Protein AF-A0A7S1DAR1-F1 (afdb_monomer)

Organism: Cyclophora tenuis (NCBI:txid216820)

Secondary structure (DSSP, 8-state):
--TTTTGGG-SS---------TT----EEEHHHHHS-SS-HHHHHHHHHHHHHS--EEES--S---TT--HHHHHHHHHHSS-TTHHHH-S-------TT-SSGGGSSSPPPS--TTTTSSS--S-----

Structure (mmCIF, N/CA/C/O backbone):
data_AF-A0A7S1DAR1-F1
#
_entry.id   AF-A0A7S1DAR1-F1
#
loop_
_atom_site.group_PDB
_atom_site.id
_atom_site.type_symbol
_atom_site.label_atom_id
_atom_site.label_alt_id
_atom_site.label_comp_id
_atom_site.label_asym_id
_atom_site.label_entity_id
_atom_site.label_seq_id
_atom_site.pdbx_PDB_ins_code
_atom_site.Cartn_x
_atom_site.Cartn_y
_atom_site.Cartn_z
_atom_site.occupancy
_atom_site.B_iso_or_equiv
_atom_site.auth_seq_id
_atom_site.auth_comp_id
_atom_site.auth_asym_id
_atom_site.auth_atom_id
_atom_site.pdbx_PDB_model_num
ATOM 1 N N . TYR A 1 1 ? 16.793 -7.928 -21.253 1.00 47.56 1 TYR A N 1
ATOM 2 C CA . TYR A 1 1 ? 16.300 -9.26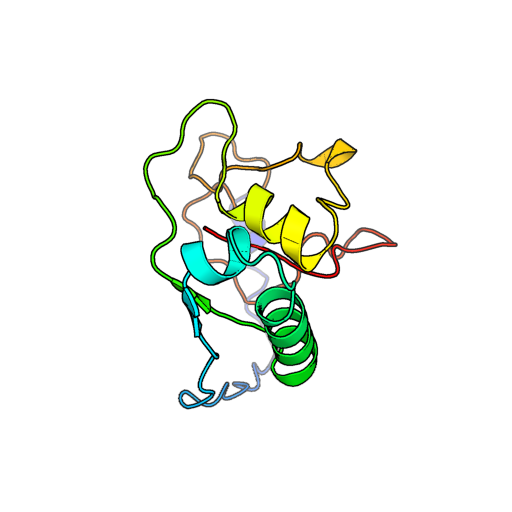3 -20.875 1.00 47.56 1 TYR A CA 1
ATOM 3 C C . TYR A 1 1 ? 16.161 -10.081 -22.145 1.00 47.56 1 TYR A C 1
ATOM 5 O O . TYR A 1 1 ? 15.444 -9.650 -23.037 1.00 47.56 1 TYR A O 1
ATOM 13 N N . ASP A 1 2 ? 16.934 -11.158 -22.271 1.00 40.84 2 ASP A N 1
ATOM 14 C CA . ASP A 1 2 ? 17.003 -11.999 -23.472 1.00 40.84 2 ASP A CA 1
ATOM 15 C C . ASP A 1 2 ? 15.807 -12.968 -23.534 1.00 40.84 2 ASP A C 1
ATOM 17 O O . ASP A 1 2 ? 15.415 -13.559 -22.525 1.00 40.84 2 ASP A O 1
ATOM 21 N N . SER A 1 3 ? 15.199 -13.109 -24.713 1.00 47.09 3 SER A N 1
ATOM 22 C CA . SER A 1 3 ? 14.011 -13.938 -24.950 1.00 47.09 3 SER A CA 1
ATOM 23 C C . SER A 1 3 ? 14.264 -15.433 -24.753 1.00 47.09 3 SER A C 1
ATOM 25 O O . SER A 1 3 ? 13.320 -16.188 -24.504 1.00 47.09 3 SER A O 1
ATOM 27 N N . ASP A 1 4 ? 15.522 -15.862 -24.834 1.00 44.72 4 ASP A N 1
ATOM 28 C CA . ASP A 1 4 ? 15.885 -17.276 -24.766 1.00 44.72 4 ASP A CA 1
ATOM 29 C C . ASP A 1 4 ? 15.995 -17.803 -23.330 1.00 44.72 4 ASP A C 1
ATOM 31 O O . ASP A 1 4 ? 15.764 -18.989 -23.083 1.00 44.72 4 ASP A O 1
ATOM 35 N N . THR A 1 5 ? 16.201 -16.929 -22.340 1.00 45.88 5 THR A N 1
ATOM 36 C CA . THR A 1 5 ? 16.242 -17.333 -20.923 1.00 45.88 5 THR A CA 1
ATOM 37 C C . THR A 1 5 ? 14.859 -17.717 -20.375 1.00 45.88 5 THR A C 1
ATOM 39 O O . THR A 1 5 ? 14.759 -18.472 -19.409 1.00 45.88 5 THR A O 1
ATOM 42 N N . LEU A 1 6 ? 13.776 -17.237 -21.002 1.00 46.19 6 LEU A N 1
ATOM 43 C CA . LEU A 1 6 ? 12.394 -17.469 -20.560 1.00 46.19 6 LEU A CA 1
ATOM 44 C C . LEU A 1 6 ? 11.806 -18.805 -21.042 1.00 46.19 6 LEU A C 1
ATOM 46 O O . LEU A 1 6 ? 10.859 -19.309 -20.437 1.00 46.19 6 LEU A O 1
ATOM 50 N N . LYS A 1 7 ? 12.347 -19.405 -22.110 1.00 44.91 7 LYS A N 1
ATOM 51 C CA . LYS A 1 7 ? 11.794 -20.647 -22.683 1.00 44.91 7 LYS A CA 1
ATOM 52 C C . LYS A 1 7 ? 12.180 -21.907 -21.902 1.00 44.91 7 LYS A C 1
ATOM 54 O O . LYS A 1 7 ? 11.415 -22.864 -21.906 1.00 44.91 7 LYS A O 1
ATOM 59 N N . ASN A 1 8 ? 13.301 -21.883 -21.178 1.00 39.53 8 ASN A N 1
ATOM 60 C CA . ASN A 1 8 ? 13.869 -23.069 -20.523 1.00 39.53 8 ASN A CA 1
ATOM 61 C C . ASN A 1 8 ? 13.453 -23.281 -19.055 1.00 39.53 8 ASN A C 1
ATOM 63 O O . ASN A 1 8 ? 13.931 -24.219 -18.429 1.00 39.53 8 ASN A O 1
ATOM 67 N N . ARG A 1 9 ? 12.568 -22.452 -18.480 1.00 46.78 9 ARG A N 1
ATOM 68 C CA . ARG A 1 9 ? 12.106 -22.613 -17.080 1.00 46.78 9 ARG A CA 1
ATOM 69 C C . ARG A 1 9 ? 10.787 -23.385 -16.931 1.00 46.78 9 ARG A C 1
ATOM 71 O O . ARG A 1 9 ? 10.230 -23.417 -15.841 1.00 46.78 9 ARG A O 1
ATOM 78 N N . ARG A 1 10 ? 10.265 -23.984 -18.007 1.00 46.66 10 ARG A N 1
ATOM 79 C CA . ARG A 1 10 ? 8.959 -24.672 -18.018 1.00 46.66 10 ARG A CA 1
ATOM 80 C C . ARG A 1 10 ? 9.046 -26.188 -17.848 1.00 46.66 10 ARG A C 1
ATOM 82 O O . ARG A 1 10 ? 8.225 -26.889 -18.431 1.00 46.66 10 ARG A O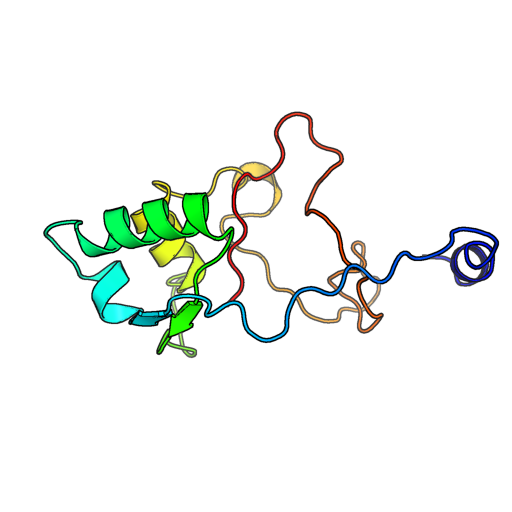 1
ATOM 89 N N . ASP A 1 11 ? 10.008 -26.702 -17.088 1.00 52.88 11 ASP A N 1
ATOM 90 C CA . ASP A 1 11 ? 10.055 -28.143 -16.849 1.00 52.88 11 ASP A CA 1
ATOM 91 C C . ASP A 1 11 ? 10.22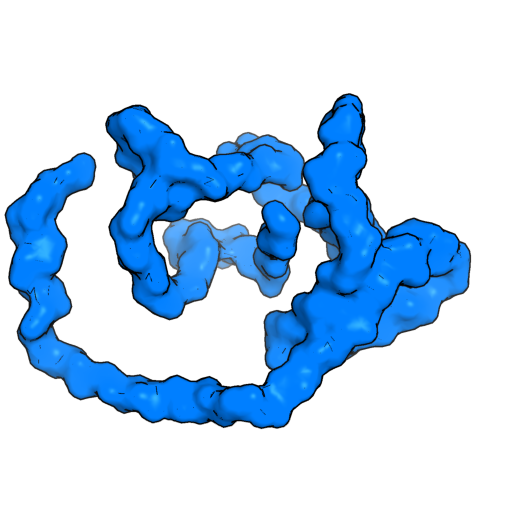9 -28.491 -15.363 1.00 52.88 11 ASP A C 1
ATOM 93 O O . ASP A 1 11 ? 11.137 -28.013 -14.687 1.00 52.88 11 ASP A O 1
ATOM 97 N N . SER A 1 12 ? 9.293 -29.324 -14.902 1.00 45.91 12 SER A N 1
ATOM 98 C CA . SER A 1 12 ? 9.273 -30.162 -13.694 1.00 45.91 12 SER A CA 1
ATOM 99 C C . SER A 1 12 ? 8.940 -29.636 -12.285 1.00 45.91 12 SER A C 1
ATOM 101 O O . SER A 1 12 ? 9.088 -30.417 -11.347 1.00 45.91 12 SER A O 1
ATOM 103 N N . THR A 1 13 ? 8.403 -28.433 -12.064 1.00 44.00 13 THR A N 1
ATOM 104 C CA . THR A 1 13 ? 7.815 -28.129 -10.737 1.00 44.00 13 THR A CA 1
ATOM 105 C C . THR A 1 13 ? 6.308 -28.349 -10.783 1.00 44.00 13 THR A C 1
ATOM 107 O O . THR A 1 13 ? 5.592 -27.559 -11.394 1.00 44.00 13 THR A O 1
ATOM 110 N N . GLU A 1 14 ? 5.815 -29.416 -10.145 1.00 40.19 14 GLU A N 1
ATOM 111 C CA . GLU A 1 14 ? 4.391 -29.549 -9.818 1.00 40.19 14 GLU A CA 1
ATOM 112 C C . GLU A 1 14 ? 3.965 -28.303 -9.037 1.00 40.19 14 GLU A C 1
ATOM 114 O O . GLU A 1 14 ? 4.244 -28.158 -7.843 1.00 40.19 14 GLU A O 1
ATOM 119 N N . VAL A 1 15 ? 3.306 -27.373 -9.726 1.00 48.25 15 VAL A N 1
ATOM 120 C CA . VAL A 1 15 ? 2.632 -26.255 -9.086 1.00 48.25 15 VAL A CA 1
ATOM 121 C C . VAL A 1 15 ? 1.485 -26.880 -8.310 1.00 48.25 15 VAL A C 1
ATOM 123 O O . VAL A 1 15 ? 0.424 -27.167 -8.861 1.00 48.25 15 VAL A O 1
ATOM 126 N N . LYS A 1 16 ? 1.698 -27.137 -7.015 1.00 41.78 16 LYS A N 1
ATOM 127 C CA . LYS A 1 16 ? 0.576 -27.274 -6.092 1.00 41.78 16 LYS A CA 1
ATOM 128 C C . LYS A 1 16 ? -0.202 -25.981 -6.239 1.00 41.78 16 LYS A C 1
ATOM 130 O O . LYS A 1 16 ? 0.270 -24.938 -5.792 1.00 41.78 16 LYS A O 1
ATOM 135 N N . GLU A 1 17 ? -1.350 -26.045 -6.907 1.00 47.22 17 GLU A N 1
ATOM 136 C CA . GLU A 1 17 ? -2.324 -24.967 -6.904 1.00 47.22 17 GLU A CA 1
ATOM 137 C C . GLU A 1 17 ? -2.701 -24.731 -5.443 1.00 47.22 17 GLU A C 1
ATOM 139 O O . GLU A 1 17 ? -3.585 -25.384 -4.882 1.00 47.22 17 GLU A O 1
ATOM 144 N N . ALA A 1 18 ? -1.965 -23.840 -4.782 1.00 45.00 18 ALA A N 1
ATOM 145 C CA . ALA A 1 18 ? -2.362 -23.286 -3.516 1.00 45.00 18 ALA A CA 1
ATOM 146 C C . ALA A 1 18 ? -3.664 -22.556 -3.819 1.00 45.00 18 ALA A C 1
ATOM 148 O O . ALA A 1 18 ? -3.677 -21.460 -4.379 1.00 45.00 18 ALA A O 1
ATOM 149 N N . ARG A 1 19 ? -4.777 -23.232 -3.535 1.00 39.06 19 ARG A N 1
ATOM 150 C CA . ARG A 1 19 ? -6.110 -22.656 -3.569 1.00 39.06 19 ARG A CA 1
ATOM 151 C C . ARG A 1 19 ? -6.139 -21.574 -2.498 1.00 39.06 19 ARG A C 1
ATOM 153 O O . ARG A 1 19 ? -6.553 -21.832 -1.372 1.00 39.06 19 ARG A O 1
ATOM 160 N N . ILE A 1 20 ? -5.683 -20.372 -2.846 1.00 49.44 20 ILE A N 1
ATOM 161 C CA . ILE A 1 20 ? -6.088 -19.159 -2.147 1.00 49.44 20 ILE A CA 1
ATOM 162 C C . ILE A 1 20 ? -7.609 -19.199 -2.216 1.00 49.44 20 ILE A C 1
ATOM 164 O O . ILE A 1 20 ? -8.197 -19.163 -3.301 1.00 49.44 20 ILE A O 1
ATOM 168 N N . SER A 1 21 ? -8.248 -19.441 -1.072 1.00 44.25 21 SER A N 1
ATOM 169 C CA . SER A 1 21 ? -9.697 -19.524 -1.036 1.00 44.25 21 SER A CA 1
ATOM 170 C C . SER A 1 21 ? -10.226 -18.187 -1.547 1.00 44.25 21 SER A C 1
ATOM 172 O O . SER A 1 21 ? -9.835 -17.139 -1.036 1.00 44.25 21 SER A O 1
ATOM 174 N N . LYS A 1 22 ? -11.106 -18.210 -2.550 1.00 50.19 22 LYS A N 1
ATOM 175 C CA . LYS A 1 22 ? -11.732 -17.002 -3.116 1.00 50.19 22 LYS A CA 1
ATOM 176 C C . LYS A 1 22 ? -12.549 -16.188 -2.093 1.00 50.19 22 LYS A C 1
ATOM 178 O O . LYS A 1 22 ? -13.044 -15.129 -2.448 1.00 50.19 22 LYS A O 1
ATOM 183 N N . ASN A 1 23 ? -12.682 -16.684 -0.860 1.00 49.28 23 ASN A N 1
ATOM 184 C CA . ASN A 1 23 ? -13.565 -16.177 0.189 1.00 49.28 23 ASN A CA 1
ATOM 185 C C . ASN A 1 23 ? -12.811 -15.626 1.413 1.00 49.28 23 ASN A C 1
ATOM 187 O O . ASN A 1 23 ? -13.392 -15.533 2.490 1.00 49.28 23 ASN A O 1
ATOM 191 N N . GLY A 1 24 ? -11.520 -15.306 1.296 1.00 56.56 24 GLY A N 1
ATOM 192 C CA . GLY A 1 24 ? -10.881 -14.480 2.318 1.00 56.56 24 GLY A CA 1
ATOM 193 C C . GLY A 1 24 ? -11.434 -13.063 2.206 1.00 56.56 24 GLY A C 1
ATOM 194 O O . GLY A 1 24 ? -11.058 -12.351 1.277 1.00 56.56 24 GLY A O 1
ATOM 195 N N . ASP A 1 25 ? -12.338 -12.667 3.102 1.00 76.56 25 ASP A N 1
ATOM 196 C CA . ASP A 1 25 ? -12.815 -11.286 3.170 1.00 76.56 25 ASP A CA 1
ATOM 197 C C . ASP A 1 25 ? -11.646 -10.387 3.596 1.00 76.56 25 ASP A C 1
ATOM 199 O O . ASP A 1 25 ? -11.324 -10.268 4.778 1.00 76.56 25 ASP A O 1
ATOM 203 N N . VAL A 1 26 ? -10.975 -9.772 2.618 1.00 87.94 26 VAL A N 1
ATOM 204 C CA . VAL A 1 26 ? -9.982 -8.727 2.879 1.00 87.94 26 VAL A CA 1
ATOM 205 C C . VAL A 1 26 ? -10.729 -7.539 3.469 1.00 87.94 26 VAL A C 1
ATOM 207 O O . VAL A 1 26 ? -11.562 -6.915 2.802 1.00 87.94 26 VAL A O 1
ATOM 210 N N . LYS A 1 27 ? -10.451 -7.238 4.738 1.00 94.19 27 LYS A N 1
ATOM 211 C CA . LYS A 1 27 ? -11.102 -6.128 5.428 1.00 94.19 27 LYS A CA 1
ATOM 212 C C . LYS A 1 27 ? -10.760 -4.819 4.734 1.00 94.19 27 LYS A C 1
ATOM 214 O O . LYS A 1 27 ? -9.613 -4.585 4.349 1.00 94.19 27 LYS A O 1
ATOM 219 N N . ALA A 1 28 ? -11.770 -3.972 4.593 1.00 95.25 28 ALA A N 1
ATOM 220 C CA . ALA A 1 28 ? -11.638 -2.698 3.920 1.00 95.25 28 ALA A CA 1
ATOM 221 C C . ALA A 1 28 ? -11.791 -1.525 4.885 1.00 95.25 28 ALA A C 1
ATOM 223 O O . ALA A 1 28 ? -12.668 -1.544 5.747 1.00 95.25 28 ALA A O 1
ATOM 224 N N . PHE A 1 29 ? -10.985 -0.491 4.672 1.00 95.56 29 PHE A N 1
ATOM 225 C CA . PHE A 1 29 ? -11.032 0.783 5.381 1.00 95.56 29 PHE A CA 1
ATOM 226 C C . PHE A 1 29 ? -11.195 1.916 4.363 1.00 95.56 29 PHE A C 1
ATOM 228 O O . PHE A 1 29 ? -10.680 1.823 3.250 1.00 95.56 29 PHE A O 1
ATOM 235 N N . SER A 1 30 ? -11.914 2.979 4.722 1.00 96.44 30 SER A N 1
ATOM 236 C CA . SER A 1 30 ? -11.930 4.210 3.921 1.00 96.44 30 SER A CA 1
ATOM 237 C C . SER A 1 30 ? -10.579 4.911 4.045 1.00 96.44 30 SER A C 1
ATOM 239 O O . SER A 1 30 ? -10.053 5.026 5.152 1.00 96.44 30 SER A O 1
ATOM 241 N N . TYR A 1 31 ? -10.041 5.408 2.931 1.00 96.44 31 TYR A N 1
ATOM 242 C CA . TYR A 1 31 ? -8.822 6.213 2.902 1.00 96.44 31 TYR A CA 1
ATOM 243 C C . TYR A 1 31 ? -8.922 7.404 3.850 1.00 96.44 31 TYR A C 1
ATOM 245 O O . TYR A 1 31 ? -8.039 7.611 4.678 1.00 96.44 31 TYR A O 1
ATOM 253 N N . GLN A 1 32 ? -10.030 8.144 3.771 1.00 95.38 32 GLN A N 1
ATOM 254 C CA . GLN A 1 32 ? -10.242 9.326 4.595 1.00 95.38 32 GLN A CA 1
ATOM 255 C C . GLN A 1 32 ? -10.251 8.965 6.082 1.00 95.38 32 GLN A C 1
ATOM 257 O O . GLN A 1 32 ? -9.542 9.579 6.870 1.00 95.38 32 GLN A O 1
ATOM 262 N N . SER A 1 33 ? -11.000 7.925 6.463 1.00 94.56 33 SER A N 1
ATOM 263 C CA . SER A 1 33 ? -11.057 7.481 7.860 1.00 94.56 33 SER A CA 1
ATOM 264 C C . SER A 1 33 ? -9.715 6.970 8.364 1.00 94.56 33 SER A C 1
ATOM 266 O O . SER A 1 33 ? -9.431 7.106 9.540 1.00 94.56 33 SER A O 1
ATOM 268 N N . LEU A 1 34 ? -8.896 6.373 7.500 1.00 95.19 34 LEU A N 1
ATOM 269 C CA . LEU A 1 34 ? -7.583 5.877 7.886 1.00 95.19 34 LEU A CA 1
ATOM 270 C C . LEU A 1 34 ? -6.577 7.019 8.075 1.00 95.19 34 LEU A C 1
ATOM 272 O O . LEU A 1 34 ? -5.794 6.974 9.014 1.00 95.19 34 LEU A O 1
ATOM 276 N N . VAL A 1 35 ? -6.589 8.027 7.199 1.00 93.06 35 VAL A N 1
ATOM 277 C CA . VAL A 1 35 ? -5.583 9.104 7.192 1.00 93.06 35 VAL A CA 1
ATOM 278 C C . VAL A 1 35 ? -5.936 10.268 8.124 1.00 93.06 35 VAL A C 1
ATOM 280 O O . VAL A 1 35 ? -5.036 10.886 8.686 1.00 93.06 35 VAL A O 1
ATOM 283 N N . GLU A 1 36 ? -7.221 10.575 8.309 1.00 90.81 36 GLU A N 1
ATOM 284 C CA . GLU A 1 36 ? -7.679 11.721 9.113 1.00 90.81 36 GLU A CA 1
ATOM 285 C C . GLU A 1 36 ? -8.039 11.353 10.564 1.00 90.81 36 GLU A C 1
ATOM 287 O O . GLU A 1 36 ? -8.412 12.232 11.347 1.00 90.81 36 GLU A O 1
ATOM 292 N N . ASP A 1 37 ? -7.941 10.074 10.943 1.00 87.62 37 ASP A N 1
ATOM 293 C CA . ASP A 1 37 ? -8.264 9.622 12.296 1.00 87.62 37 ASP A CA 1
ATOM 294 C C . ASP A 1 37 ? -7.263 10.148 13.337 1.00 87.62 37 ASP A C 1
ATOM 296 O O . ASP A 1 37 ? -6.114 9.715 13.425 1.00 87.62 37 ASP A O 1
ATOM 300 N N . GLN A 1 38 ? -7.734 11.072 14.175 1.00 81.38 38 GLN A N 1
ATOM 301 C CA . GLN A 1 38 ? -6.934 11.678 15.237 1.00 81.38 38 GLN A CA 1
ATOM 302 C C . GLN A 1 38 ? -6.731 10.755 16.445 1.00 81.38 38 GLN A C 1
ATOM 304 O O . GLN A 1 38 ? -5.779 10.972 17.194 1.00 81.38 38 GLN A O 1
ATOM 309 N N . SER A 1 39 ? -7.596 9.754 16.670 1.00 88.00 39 SER A N 1
ATOM 310 C CA . SER A 1 39 ? -7.429 8.828 17.802 1.00 88.00 39 SER A CA 1
ATOM 311 C C . SER A 1 39 ? -6.444 7.698 17.499 1.00 88.00 39 SER A C 1
ATOM 313 O O . SER A 1 39 ? -5.948 7.068 18.430 1.00 88.00 39 SER A O 1
ATOM 315 N N . SER A 1 40 ? -6.097 7.497 16.220 1.00 87.19 40 SER A N 1
ATOM 316 C CA . SER A 1 40 ? -5.259 6.395 15.720 1.00 87.19 40 SER A CA 1
ATOM 317 C C . SER A 1 40 ? -5.855 4.995 15.933 1.00 87.19 40 SER A C 1
ATOM 319 O O . SER A 1 40 ? -5.163 3.997 15.716 1.00 87.19 40 SER A O 1
ATOM 321 N N . ASP A 1 41 ? -7.130 4.895 16.317 1.00 94.38 41 ASP A N 1
ATOM 322 C CA . ASP A 1 41 ? -7.811 3.616 16.529 1.00 94.38 41 ASP A CA 1
ATOM 323 C C . ASP A 1 41 ? -7.950 2.851 15.210 1.00 94.38 41 ASP A C 1
ATOM 325 O O . ASP A 1 41 ? -7.698 1.646 15.155 1.00 94.38 41 ASP A O 1
ATOM 329 N N . ILE A 1 42 ? -8.284 3.558 14.126 1.00 95.25 42 ILE A N 1
ATOM 330 C CA . ILE A 1 42 ? -8.439 2.964 12.795 1.00 95.25 42 ILE A CA 1
ATOM 331 C C . ILE A 1 42 ? -7.084 2.505 12.256 1.00 95.25 42 ILE A C 1
ATOM 333 O O . ILE A 1 42 ? -6.973 1.411 11.698 1.00 95.25 42 ILE A O 1
ATOM 337 N N . ALA A 1 43 ? -6.034 3.301 12.462 1.00 94.56 43 ALA A N 1
ATOM 338 C CA . ALA A 1 43 ? -4.674 2.931 12.085 1.00 94.56 43 ALA A CA 1
ATOM 339 C C . ALA A 1 43 ? -4.221 1.664 12.826 1.00 94.56 43 ALA A C 1
ATOM 341 O O . ALA A 1 43 ? -3.736 0.717 12.199 1.00 94.56 43 ALA A O 1
ATOM 342 N N . PHE A 1 44 ? -4.448 1.600 14.139 1.00 95.19 44 PHE A N 1
ATOM 343 C CA . PHE A 1 44 ? -4.117 0.432 14.948 1.00 95.19 44 PHE A CA 1
ATOM 344 C C . PHE A 1 44 ? -4.907 -0.811 14.525 1.00 95.19 44 PHE A C 1
ATOM 346 O O . PHE A 1 44 ? -4.317 -1.873 14.312 1.00 95.19 44 PHE A O 1
ATOM 353 N N . GLU A 1 45 ? -6.220 -0.681 14.332 1.00 95.75 45 GLU A N 1
ATOM 354 C CA . GLU A 1 45 ? -7.076 -1.769 13.855 1.00 95.75 45 GLU A CA 1
ATOM 355 C C . GLU A 1 45 ? -6.622 -2.280 12.478 1.00 95.75 45 GLU A C 1
ATOM 357 O O . GLU A 1 45 ? -6.573 -3.491 12.245 1.00 95.75 45 GLU A O 1
ATOM 362 N N . SER A 1 46 ? -6.241 -1.372 11.575 1.00 95.31 46 SER A N 1
ATOM 363 C CA . SER A 1 46 ? -5.732 -1.719 10.247 1.00 95.31 46 SER A CA 1
ATOM 364 C C . SER A 1 46 ? -4.430 -2.522 10.328 1.00 95.31 46 SER A C 1
ATOM 366 O O . SER A 1 46 ? -4.296 -3.549 9.662 1.00 95.31 46 SER A O 1
ATOM 368 N N . LEU A 1 47 ? -3.508 -2.130 11.213 1.00 94.56 47 LEU A N 1
ATOM 369 C CA . LEU A 1 47 ? -2.245 -2.829 11.425 1.00 94.56 47 LEU A CA 1
ATOM 370 C C . LEU A 1 47 ? -2.471 -4.220 12.025 1.00 94.56 47 LEU A C 1
ATOM 372 O O . LEU A 1 47 ? -1.889 -5.199 11.558 1.00 94.56 47 LEU A O 1
ATOM 376 N N . GLN A 1 48 ? -3.353 -4.335 13.023 1.00 95.25 48 GLN A N 1
ATOM 377 C CA . GLN A 1 48 ? -3.741 -5.631 13.583 1.00 95.25 48 GLN A CA 1
ATOM 378 C C . GLN A 1 48 ? -4.320 -6.557 12.511 1.00 95.25 48 GLN A C 1
ATOM 380 O O . GLN A 1 48 ? -4.008 -7.749 12.485 1.00 95.25 48 GLN A O 1
ATOM 385 N N . GLU A 1 49 ? -5.139 -6.018 11.610 1.00 94.81 49 GLU A N 1
ATOM 386 C CA . GLU A 1 49 ? -5.710 -6.792 10.518 1.00 94.81 49 GLU A CA 1
ATOM 387 C C . GLU A 1 49 ? -4.652 -7.237 9.505 1.00 94.81 49 GLU A C 1
ATOM 389 O O . GLU A 1 49 ? -4.691 -8.392 9.083 1.00 94.81 49 GLU A O 1
ATOM 394 N N . ILE A 1 50 ? -3.677 -6.384 9.171 1.00 94.12 50 ILE A N 1
ATOM 395 C CA . ILE A 1 50 ? -2.532 -6.763 8.328 1.00 94.12 50 ILE A CA 1
ATOM 396 C C . ILE A 1 50 ? -1.789 -7.949 8.955 1.00 94.12 50 ILE A C 1
ATOM 398 O O . ILE A 1 50 ? -1.543 -8.940 8.273 1.00 94.12 50 ILE A O 1
ATOM 402 N N . PHE A 1 51 ? -1.496 -7.915 10.259 1.00 92.69 51 PHE A N 1
ATOM 403 C CA . PHE A 1 51 ? -0.830 -9.038 10.934 1.00 92.69 51 PHE A CA 1
ATOM 404 C C . PHE A 1 51 ? -1.687 -10.308 11.004 1.00 92.69 51 PHE A C 1
ATOM 406 O O . PHE A 1 51 ? -1.147 -11.414 10.994 1.00 92.69 51 PHE A O 1
ATOM 413 N N . ARG A 1 52 ? -3.016 -10.173 11.085 1.00 92.44 52 ARG A N 1
ATOM 414 C CA . ARG A 1 52 ? -3.937 -11.313 11.187 1.00 92.44 52 ARG A CA 1
ATOM 415 C C . ARG A 1 52 ? -4.216 -11.982 9.841 1.00 92.44 52 ARG A C 1
ATOM 417 O O . ARG A 1 52 ? -4.318 -13.205 9.783 1.00 92.44 52 ARG A O 1
ATOM 424 N N . SER A 1 53 ? -4.402 -11.189 8.792 1.00 91.44 53 SER A N 1
ATOM 425 C CA . SER A 1 53 ? -4.914 -11.634 7.486 1.00 91.44 53 SER A CA 1
ATOM 426 C C . SER A 1 53 ? -3.890 -11.533 6.354 1.00 91.44 53 SER A C 1
ATOM 428 O O . SER A 1 53 ? -4.086 -12.123 5.293 1.00 91.44 53 SER A O 1
ATOM 430 N N . GLY A 1 54 ? -2.793 -10.810 6.575 1.00 92.50 54 GLY A N 1
ATOM 431 C CA . GLY A 1 54 ? -1.740 -10.551 5.598 1.00 92.50 54 GLY A CA 1
ATOM 432 C C . GLY A 1 54 ? -1.991 -9.337 4.702 1.00 92.50 54 GLY A C 1
ATOM 433 O O . GLY A 1 54 ? -1.043 -8.855 4.089 1.00 92.50 54 GLY A O 1
ATOM 434 N N . ALA A 1 55 ? -3.225 -8.825 4.612 1.00 94.31 55 ALA A N 1
ATOM 435 C CA . ALA A 1 55 ? -3.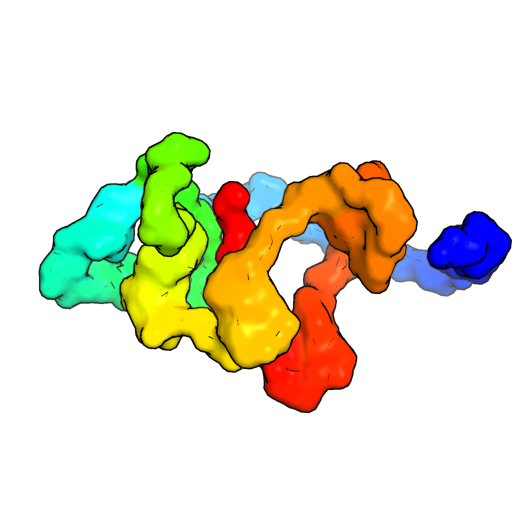550 -7.679 3.762 1.00 94.31 55 ALA A CA 1
ATOM 436 C C . ALA A 1 55 ? -4.852 -6.980 4.176 1.00 94.31 55 ALA A C 1
ATOM 438 O O . ALA A 1 55 ? -5.775 -7.593 4.702 1.00 94.31 55 ALA A O 1
ATOM 439 N N . ILE A 1 56 ? -4.956 -5.698 3.836 1.00 95.56 56 ILE A N 1
ATOM 440 C CA . ILE A 1 56 ? -6.190 -4.910 3.920 1.00 95.56 56 ILE A CA 1
ATOM 441 C C . ILE A 1 56 ? -6.449 -4.222 2.581 1.00 95.56 56 ILE A C 1
ATOM 443 O O . ILE A 1 56 ? -5.543 -4.082 1.759 1.00 95.56 56 ILE A O 1
ATOM 447 N N . LEU A 1 57 ? -7.678 -3.758 2.376 1.00 96.56 57 LEU A N 1
ATOM 448 C CA . LEU A 1 57 ? -8.041 -2.900 1.255 1.00 96.56 57 LEU A CA 1
ATOM 449 C C . LEU A 1 57 ? -8.294 -1.478 1.760 1.00 96.56 57 LEU A C 1
ATOM 451 O O . LEU A 1 57 ? -9.125 -1.270 2.639 1.00 96.56 57 LEU A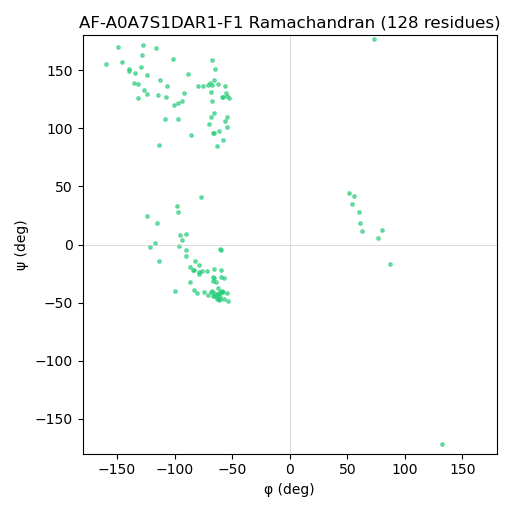 O 1
ATOM 455 N N . VAL A 1 58 ? -7.637 -0.487 1.170 1.00 96.31 58 VAL A N 1
ATOM 456 C CA . VAL A 1 58 ? -7.967 0.924 1.408 1.00 96.31 58 VAL A CA 1
ATOM 457 C C . VAL A 1 58 ? -8.811 1.415 0.236 1.00 96.31 58 VAL A C 1
ATOM 459 O O . VAL A 1 58 ? -8.388 1.327 -0.914 1.00 96.31 58 VAL A O 1
ATOM 462 N N . ARG A 1 59 ? -10.039 1.859 0.512 1.00 96.19 59 ARG A N 1
ATOM 463 C CA . ARG A 1 59 ? -11.016 2.306 -0.492 1.00 96.19 59 ARG A CA 1
ATOM 464 C C . ARG A 1 59 ? -11.086 3.820 -0.563 1.00 96.19 59 ARG A C 1
ATOM 466 O O . ARG A 1 59 ? -10.724 4.503 0.388 1.00 96.19 59 ARG A O 1
ATOM 473 N N . ASP A 1 60 ? -11.595 4.318 -1.685 1.00 95.88 60 ASP A N 1
ATOM 474 C CA . ASP A 1 60 ? -11.892 5.739 -1.889 1.00 95.88 60 ASP A CA 1
ATOM 475 C C . ASP A 1 60 ? -10.653 6.647 -1.753 1.00 95.88 60 ASP A C 1
ATOM 477 O O . ASP A 1 60 ? -10.752 7.816 -1.386 1.00 95.88 60 ASP A O 1
ATOM 481 N N . ALA A 1 61 ? -9.470 6.100 -2.053 1.00 95.06 61 ALA A N 1
ATOM 482 C CA . ALA A 1 61 ? -8.240 6.872 -2.150 1.00 95.06 61 ALA A CA 1
ATOM 483 C C . ALA A 1 61 ? -8.283 7.788 -3.390 1.00 95.06 61 ALA A C 1
ATOM 485 O O . ALA A 1 61 ? -8.762 7.365 -4.450 1.00 95.06 61 ALA A O 1
ATOM 486 N N . PRO A 1 62 ? -7.815 9.045 -3.287 1.00 93.62 62 PRO A N 1
ATOM 487 C CA . PRO A 1 62 ? -7.870 9.982 -4.401 1.00 93.62 62 PRO A CA 1
ATOM 488 C C . PRO A 1 62 ? -6.922 9.544 -5.523 1.00 93.62 62 PRO A C 1
ATOM 490 O O . PRO A 1 62 ? -5.752 9.267 -5.287 1.00 93.62 62 PRO A O 1
ATOM 493 N N . SER A 1 63 ? -7.413 9.515 -6.762 1.00 89.94 63 SER A N 1
ATOM 494 C CA . SER A 1 63 ? -6.609 9.168 -7.944 1.00 89.94 63 SER A CA 1
ATOM 495 C C . SER A 1 63 ? -5.876 10.362 -8.560 1.00 89.94 63 SER A C 1
ATOM 497 O O . SER A 1 63 ? -4.942 10.172 -9.332 1.00 89.94 63 SER A O 1
ATOM 499 N N . ASP A 1 64 ? -6.332 11.577 -8.256 1.00 84.62 64 ASP A N 1
ATOM 500 C CA . ASP A 1 64 ? -5.723 12.830 -8.693 1.00 84.62 64 ASP A CA 1
ATOM 501 C C . ASP A 1 64 ? -5.059 13.483 -7.477 1.00 84.62 64 ASP A C 1
ATOM 503 O O . ASP A 1 64 ? -5.731 13.918 -6.541 1.00 84.62 64 ASP A O 1
ATOM 507 N N . PHE A 1 65 ? -3.731 13.456 -7.453 1.00 82.44 65 PHE A N 1
ATOM 508 C CA . PHE A 1 65 ? -2.905 13.974 -6.368 1.00 82.44 65 PHE A CA 1
ATOM 509 C C . PHE A 1 65 ? -1.751 14.787 -6.962 1.00 82.44 65 PHE A C 1
ATOM 511 O O . PHE A 1 65 ? -1.158 14.410 -7.974 1.00 82.44 65 PHE A O 1
ATOM 518 N N . GLN A 1 66 ? -1.438 15.918 -6.328 1.00 76.62 66 GLN A N 1
ATOM 519 C CA . GLN A 1 66 ? -0.360 16.834 -6.725 1.00 76.62 66 GLN A CA 1
ATOM 520 C C . GLN A 1 66 ? 0.719 16.898 -5.635 1.00 76.62 66 GLN A C 1
ATOM 522 O O . GLN A 1 66 ? 0.514 16.394 -4.530 1.00 76.62 66 GLN A O 1
ATOM 527 N N . ASP A 1 67 ? 1.865 17.505 -5.943 1.00 72.12 67 ASP A N 1
ATOM 528 C CA . ASP A 1 67 ? 2.900 17.877 -4.965 1.00 72.12 67 ASP A CA 1
ATOM 529 C C . ASP A 1 67 ? 3.342 16.740 -4.019 1.00 72.12 67 ASP A C 1
ATOM 531 O O . ASP A 1 67 ? 3.452 16.916 -2.808 1.00 72.12 67 ASP A O 1
ATOM 535 N N . ASP A 1 68 ? 3.568 15.543 -4.568 1.00 76.25 68 ASP A N 1
ATOM 536 C CA . ASP A 1 68 ? 4.008 14.345 -3.836 1.00 76.25 68 ASP A CA 1
ATOM 537 C C . ASP A 1 68 ? 3.057 13.827 -2.736 1.00 76.25 68 ASP A C 1
ATOM 539 O O . ASP A 1 68 ? 3.442 13.001 -1.898 1.00 76.25 68 ASP A O 1
ATOM 543 N N . SER A 1 69 ? 1.784 14.234 -2.766 1.00 84.88 69 SER A N 1
ATOM 544 C CA . SER A 1 69 ? 0.728 13.773 -1.849 1.00 84.88 69 SER A CA 1
ATOM 545 C C . SER A 1 69 ? 0.184 12.370 -2.178 1.00 84.88 69 SER A C 1
ATOM 547 O O . SER A 1 69 ? -1.012 12.106 -2.068 1.00 84.88 69 SER A O 1
ATOM 549 N N . TYR A 1 70 ? 1.055 11.429 -2.553 1.00 91.88 70 TYR A N 1
ATOM 550 C CA . TYR A 1 70 ? 0.656 10.072 -2.942 1.00 91.88 70 TYR A CA 1
ATOM 551 C C . TYR A 1 70 ? -0.120 9.360 -1.816 1.00 91.88 70 TYR A C 1
ATOM 553 O O . TYR A 1 70 ? 0.414 9.233 -0.709 1.00 91.88 70 TYR A O 1
ATOM 561 N N . PRO A 1 71 ? -1.322 8.811 -2.078 1.00 93.75 71 PRO A N 1
ATOM 562 C CA . PRO A 1 71 ? -2.111 8.098 -1.069 1.00 93.75 71 PRO A CA 1
ATOM 563 C C . PRO A 1 71 ? -1.352 6.964 -0.381 1.00 93.75 71 PRO A C 1
ATOM 565 O O . PRO A 1 71 ? -1.391 6.846 0.841 1.00 93.75 71 PRO A O 1
ATOM 568 N N . ALA A 1 72 ? -0.583 6.180 -1.144 1.00 92.81 72 ALA A N 1
ATOM 569 C CA . ALA A 1 72 ? 0.264 5.124 -0.592 1.00 92.81 72 ALA A CA 1
ATOM 570 C C . ALA A 1 72 ? 1.291 5.669 0.417 1.00 92.81 72 ALA A C 1
ATOM 572 O O . ALA A 1 72 ? 1.487 5.076 1.473 1.00 92.81 72 ALA A O 1
ATOM 573 N N . LYS A 1 73 ? 1.900 6.830 0.142 1.00 91.81 73 LYS A N 1
ATOM 574 C CA . LYS A 1 73 ? 2.849 7.474 1.062 1.00 91.81 73 LYS A CA 1
ATOM 575 C C . LYS A 1 73 ? 2.155 7.928 2.347 1.00 91.81 73 LYS A C 1
ATOM 577 O O . LYS A 1 73 ? 2.673 7.683 3.430 1.00 91.81 73 LYS A O 1
ATOM 582 N N . GLN A 1 74 ? 0.979 8.545 2.236 1.00 92.75 74 GLN A N 1
ATOM 583 C CA . GLN A 1 74 ? 0.208 9.008 3.396 1.00 92.75 74 GLN A CA 1
ATOM 584 C C . GLN A 1 74 ? -0.220 7.835 4.290 1.00 92.75 74 GLN A C 1
ATOM 586 O O . GLN A 1 74 ? -0.017 7.872 5.502 1.00 92.75 74 GLN A O 1
ATOM 591 N N . VAL A 1 75 ? -0.719 6.752 3.688 1.00 94.19 75 VAL A N 1
ATOM 592 C CA . VAL A 1 75 ? -1.078 5.526 4.414 1.00 94.19 75 VAL A CA 1
ATOM 593 C C . VAL A 1 75 ? 0.151 4.885 5.069 1.00 94.19 75 VAL A C 1
ATOM 595 O O . VAL A 1 75 ? 0.077 4.489 6.230 1.00 94.19 75 VAL A O 1
ATOM 598 N N . ALA A 1 76 ? 1.296 4.826 4.379 1.00 92.25 76 ALA A N 1
ATOM 599 C CA . ALA A 1 76 ? 2.542 4.318 4.959 1.00 92.25 76 ALA A CA 1
ATOM 600 C C . ALA A 1 76 ? 2.989 5.137 6.181 1.00 92.25 76 ALA A C 1
ATOM 602 O O . ALA A 1 76 ? 3.405 4.562 7.188 1.00 92.25 76 ALA A O 1
ATOM 603 N N . THR A 1 77 ? 2.867 6.467 6.136 1.00 91.62 77 THR A N 1
ATOM 604 C CA . THR A 1 77 ? 3.163 7.332 7.286 1.00 91.62 77 THR A CA 1
ATOM 605 C C . THR A 1 77 ? 2.268 7.014 8.480 1.00 91.62 77 THR A C 1
ATOM 607 O O . THR A 1 77 ? 2.774 6.899 9.593 1.00 91.62 77 THR A O 1
ATOM 610 N N . VAL A 1 78 ? 0.966 6.826 8.258 1.00 92.69 78 VAL A N 1
ATOM 611 C CA . VAL A 1 78 ? 0.005 6.561 9.338 1.00 92.69 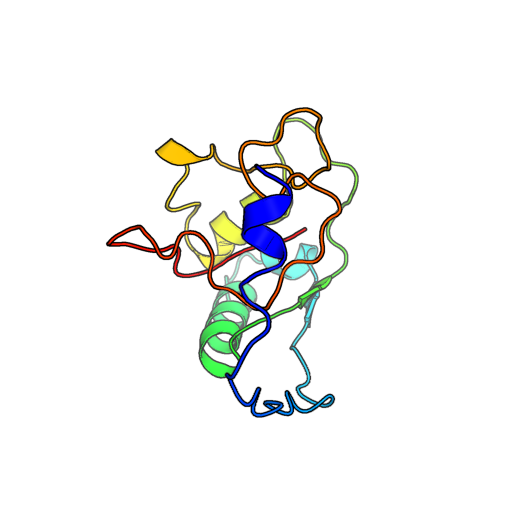78 VAL A CA 1
ATOM 612 C C . VAL A 1 78 ? 0.177 5.163 9.941 1.00 92.69 78 VAL A C 1
ATOM 614 O O . VAL A 1 78 ? 0.167 5.019 11.159 1.00 92.69 78 VAL A O 1
ATOM 617 N N . ILE A 1 79 ? 0.361 4.132 9.112 1.00 90.56 79 ILE A N 1
ATOM 618 C CA . ILE A 1 79 ? 0.427 2.736 9.579 1.00 90.56 79 ILE A CA 1
ATOM 619 C C . ILE A 1 79 ? 1.827 2.361 10.086 1.00 90.56 79 ILE A C 1
ATOM 621 O O . ILE A 1 79 ? 1.957 1.613 11.054 1.00 90.56 79 ILE A O 1
ATOM 625 N N . ALA A 1 80 ? 2.878 2.839 9.417 1.00 86.56 80 ALA A N 1
ATOM 626 C CA . ALA A 1 80 ? 4.247 2.351 9.598 1.00 86.56 80 ALA A CA 1
ATOM 627 C C . ALA A 1 80 ? 5.248 3.437 10.028 1.00 86.56 80 ALA A C 1
ATOM 629 O O . ALA A 1 80 ? 6.424 3.137 10.229 1.00 86.56 80 ALA A O 1
ATOM 630 N N . GLY A 1 81 ? 4.818 4.697 10.149 1.00 87.19 81 GLY A N 1
ATOM 631 C CA . GLY A 1 81 ? 5.703 5.828 10.441 1.00 87.19 81 GLY A CA 1
ATOM 632 C C . GLY A 1 81 ? 6.534 6.308 9.244 1.00 87.19 81 GLY A C 1
ATOM 633 O O . GLY A 1 81 ? 7.370 7.195 9.405 1.00 87.19 81 GLY A O 1
ATOM 634 N N . GLY A 1 82 ? 6.308 5.756 8.046 1.00 85.38 82 GLY A N 1
ATOM 635 C CA . GLY A 1 82 ? 6.968 6.149 6.798 1.00 85.38 82 GLY A CA 1
ATOM 636 C C . GLY A 1 82 ? 7.497 4.965 5.982 1.00 85.38 82 GLY A C 1
ATOM 637 O O . GLY A 1 82 ? 7.229 3.804 6.285 1.00 85.38 82 GLY A O 1
ATOM 638 N N . ASN A 1 83 ? 8.262 5.266 4.928 1.00 83.25 83 ASN A N 1
ATOM 639 C CA . ASN A 1 83 ? 8.817 4.268 4.009 1.00 83.25 83 ASN A CA 1
ATOM 640 C C . ASN A 1 83 ? 10.218 3.815 4.446 1.00 83.25 83 ASN A C 1
ATOM 642 O O . ASN A 1 83 ? 11.104 4.643 4.652 1.00 83.25 83 ASN A O 1
ATOM 646 N N . SER A 1 84 ? 10.457 2.503 4.514 1.00 73.12 84 SER A N 1
ATOM 647 C CA . SER A 1 84 ? 11.734 1.932 4.975 1.00 73.12 84 SER A CA 1
ATOM 648 C C . SER A 1 84 ? 12.867 1.946 3.937 1.00 73.12 84 SER A C 1
ATOM 650 O O . SER A 1 84 ? 14.029 1.803 4.309 1.00 73.12 84 SER A O 1
ATOM 652 N N . HIS A 1 85 ? 12.562 2.118 2.643 1.00 73.94 85 HIS A N 1
ATOM 653 C CA . HIS A 1 85 ? 13.531 1.971 1.537 1.00 73.94 85 HIS A CA 1
ATOM 654 C C . HIS A 1 85 ? 13.630 3.215 0.639 1.00 73.94 85 HIS A C 1
ATOM 656 O O . HIS A 1 85 ? 14.054 3.121 -0.516 1.00 73.94 85 HIS A O 1
ATOM 662 N N . SER A 1 86 ? 13.292 4.393 1.176 1.00 70.00 86 SER A N 1
ATOM 663 C CA . SER A 1 86 ? 13.293 5.668 0.438 1.00 70.00 86 SER A CA 1
ATOM 664 C C . SER A 1 86 ? 14.645 6.024 -0.193 1.00 70.00 86 SER A C 1
ATOM 666 O O . SER A 1 86 ? 14.695 6.639 -1.254 1.00 70.00 86 SER A O 1
ATOM 668 N N . ILE A 1 87 ? 15.750 5.569 0.404 1.00 62.19 87 ILE A N 1
ATOM 669 C CA . ILE A 1 87 ? 17.116 5.777 -0.104 1.00 62.19 87 ILE A CA 1
ATOM 670 C C . ILE A 1 87 ? 17.370 5.029 -1.430 1.00 62.19 87 ILE A C 1
ATOM 672 O O . ILE A 1 87 ? 18.201 5.465 -2.223 1.00 62.19 87 ILE A O 1
ATOM 676 N N . LEU A 1 88 ? 16.674 3.914 -1.685 1.00 66.44 88 LEU A N 1
ATOM 677 C CA . LEU A 1 88 ? 16.925 3.044 -2.843 1.00 66.44 88 LEU A CA 1
ATOM 678 C C . LEU A 1 88 ? 15.949 3.284 -3.999 1.00 66.44 88 LEU A C 1
ATOM 680 O O . LEU A 1 88 ? 16.364 3.266 -5.156 1.00 66.44 88 LEU A O 1
ATOM 684 N N . TYR A 1 89 ? 14.670 3.511 -3.693 1.00 60.56 89 TYR A N 1
ATOM 685 C CA . TYR A 1 89 ? 13.603 3.622 -4.699 1.00 60.56 89 TYR A CA 1
ATOM 686 C C . TYR A 1 89 ? 12.931 4.997 -4.737 1.00 60.56 89 TYR A C 1
ATOM 688 O O . TYR A 1 89 ? 12.023 5.206 -5.538 1.00 60.56 89 TYR A O 1
ATOM 696 N N . GLY A 1 90 ? 13.380 5.937 -3.900 1.00 73.44 90 GLY A N 1
ATOM 697 C CA . GLY A 1 90 ? 12.598 7.123 -3.570 1.00 73.44 90 GLY A CA 1
ATOM 698 C C . GLY A 1 90 ? 11.433 6.779 -2.641 1.00 73.44 90 GLY A C 1
ATOM 699 O O . GLY A 1 90 ? 11.209 5.620 -2.291 1.00 73.44 90 GLY A O 1
ATOM 700 N N . ASP A 1 91 ? 10.681 7.795 -2.222 1.00 78.19 91 ASP A N 1
ATOM 701 C CA . ASP A 1 91 ? 9.525 7.590 -1.340 1.00 78.19 91 ASP A CA 1
ATOM 702 C C . ASP A 1 91 ? 8.401 6.792 -2.016 1.00 78.19 91 ASP A C 1
ATOM 704 O O . ASP A 1 91 ? 7.644 6.102 -1.341 1.00 78.19 91 ASP A O 1
ATOM 708 N N . VAL A 1 92 ? 8.283 6.879 -3.341 1.00 87.31 92 VAL A N 1
ATOM 709 C CA . VAL A 1 92 ? 7.341 6.103 -4.152 1.00 87.31 92 VAL A CA 1
ATOM 710 C C . VAL A 1 92 ? 7.973 5.775 -5.502 1.00 87.31 92 VAL A C 1
ATOM 712 O O . VAL A 1 92 ? 8.852 6.495 -5.975 1.00 87.31 92 VAL A O 1
ATOM 715 N N . PHE A 1 93 ? 7.482 4.728 -6.162 1.00 88.06 93 PHE A N 1
ATOM 716 C CA . PHE A 1 93 ? 7.857 4.394 -7.533 1.00 88.06 93 PHE A CA 1
ATOM 717 C C . PHE A 1 93 ? 6.621 4.051 -8.368 1.00 88.06 93 PHE A C 1
ATOM 719 O O . PHE A 1 93 ? 5.636 3.513 -7.867 1.00 88.06 93 PHE A O 1
ATOM 726 N N . HIS A 1 94 ? 6.670 4.365 -9.664 1.00 89.88 94 HIS A N 1
ATOM 727 C CA . HIS A 1 94 ? 5.557 4.126 -10.583 1.00 89.88 94 HIS A CA 1
ATOM 728 C C . HIS A 1 94 ? 5.737 2.823 -11.355 1.00 89.88 94 HIS A C 1
ATOM 730 O O . HIS A 1 94 ? 6.680 2.675 -12.135 1.00 89.88 94 HIS A O 1
ATOM 736 N N . VAL A 1 95 ? 4.773 1.916 -11.216 1.00 92.12 95 VAL A N 1
ATOM 737 C CA . VAL A 1 95 ? 4.716 0.666 -11.976 1.00 92.12 95 VAL A CA 1
ATOM 738 C C . VAL A 1 95 ? 4.025 0.926 -13.316 1.00 92.12 95 VAL A C 1
ATOM 740 O O . VAL A 1 95 ? 2.802 0.938 -13.420 1.00 92.12 95 VAL A O 1
ATOM 743 N N . ARG A 1 96 ? 4.822 1.188 -14.357 1.00 92.75 96 ARG A N 1
ATOM 744 C CA . ARG A 1 96 ? 4.342 1.410 -15.731 1.00 92.75 96 ARG A CA 1
ATOM 745 C C . ARG A 1 96 ? 5.258 0.744 -16.747 1.00 92.75 96 ARG A C 1
ATOM 747 O O . ARG A 1 96 ? 6.463 0.653 -16.528 1.00 92.75 96 ARG A O 1
ATOM 754 N N . SER A 1 97 ? 4.700 0.339 -17.885 1.00 94.25 97 SER A N 1
ATOM 755 C CA . SER A 1 97 ? 5.497 -0.218 -18.981 1.00 94.25 97 SER A CA 1
ATOM 756 C C . SER A 1 97 ? 6.401 0.858 -19.592 1.00 94.25 97 SER A C 1
ATOM 758 O O . SER A 1 97 ? 5.906 1.885 -20.056 1.00 94.25 97 SER A O 1
ATOM 760 N N . ILE A 1 98 ? 7.713 0.616 -19.632 1.00 92.19 98 ILE A N 1
ATOM 761 C CA . ILE A 1 98 ? 8.706 1.521 -20.234 1.00 92.19 98 ILE A CA 1
ATOM 762 C C . ILE A 1 98 ? 9.614 0.774 -21.218 1.00 92.19 98 ILE A C 1
ATOM 764 O O . ILE A 1 98 ? 9.868 -0.422 -21.080 1.00 92.19 98 ILE A O 1
ATOM 768 N N . SER A 1 99 ? 10.146 1.484 -22.214 1.00 92.50 99 SER A N 1
ATOM 769 C CA . SER A 1 99 ? 11.179 0.938 -23.103 1.00 92.50 99 SER A CA 1
ATOM 770 C C . SER A 1 99 ? 12.474 0.666 -22.333 1.00 92.50 99 SER A C 1
ATOM 772 O O . SER A 1 99 ? 12.872 1.490 -21.511 1.00 92.50 99 SER A O 1
ATOM 774 N N . ASN A 1 100 ? 13.169 -0.433 -22.648 1.00 90.12 100 ASN A N 1
AT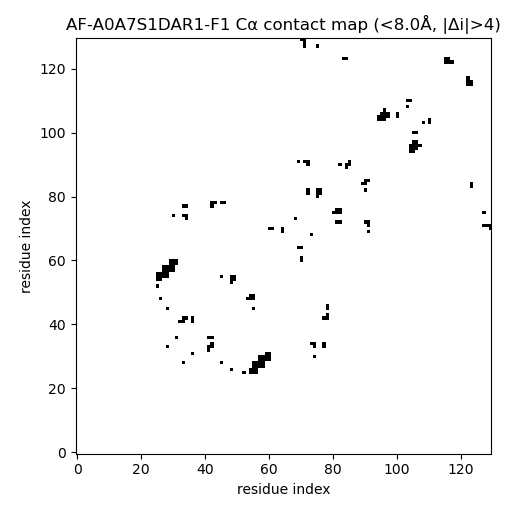OM 775 C CA . ASN A 1 100 ? 14.432 -0.829 -22.002 1.00 90.12 100 ASN A CA 1
ATOM 776 C C . ASN A 1 100 ? 14.324 -0.957 -20.470 1.00 90.12 100 ASN A C 1
ATOM 778 O O . ASN A 1 100 ? 15.211 -0.534 -19.730 1.00 90.12 100 ASN A O 1
ATOM 782 N N . ALA A 1 101 ? 13.222 -1.544 -19.998 1.00 89.31 101 ALA A N 1
ATOM 783 C CA . ALA A 1 101 ? 12.971 -1.788 -18.585 1.00 89.31 101 ALA A CA 1
ATOM 784 C C . ALA A 1 101 ? 14.100 -2.597 -17.916 1.00 89.31 101 ALA A C 1
ATOM 786 O O . ALA A 1 101 ? 14.498 -3.663 -18.392 1.00 89.31 101 ALA A O 1
ATOM 787 N N . HIS A 1 102 ? 14.580 -2.097 -16.777 1.00 87.88 102 HIS A N 1
ATOM 788 C CA . HIS A 1 102 ? 15.581 -2.757 -15.931 1.00 87.88 102 HIS A CA 1
ATOM 789 C C . HIS A 1 102 ? 14.951 -3.666 -14.861 1.00 87.88 102 HIS A C 1
ATOM 791 O O . HIS A 1 102 ? 15.660 -4.432 -14.218 1.00 87.88 102 HIS A O 1
ATOM 797 N N . ASN A 1 103 ? 13.629 -3.592 -14.683 1.00 87.19 103 ASN A N 1
ATOM 798 C CA . ASN A 1 103 ? 12.844 -4.451 -13.803 1.00 87.19 103 ASN A CA 1
ATOM 799 C C . ASN A 1 103 ? 11.624 -4.975 -14.580 1.00 87.19 103 ASN A C 1
ATOM 801 O O . ASN A 1 103 ? 10.997 -4.218 -15.324 1.00 87.19 103 ASN A O 1
ATOM 805 N N . VAL A 1 104 ? 11.287 -6.256 -14.408 1.00 91.81 104 VAL A N 1
ATOM 806 C CA . VAL A 1 104 ? 10.126 -6.898 -15.047 1.00 91.81 104 VAL A CA 1
ATOM 807 C C . VAL A 1 104 ? 8.800 -6.225 -14.669 1.00 91.81 104 VAL A C 1
ATOM 809 O O . VAL A 1 104 ? 7.898 -6.177 -15.503 1.00 91.81 104 VAL A O 1
ATOM 812 N N . ALA A 1 105 ? 8.718 -5.605 -13.486 1.00 90.94 105 ALA A N 1
ATOM 813 C CA . ALA A 1 105 ? 7.569 -4.803 -13.060 1.00 90.94 105 ALA A CA 1
ATOM 814 C C . ALA A 1 105 ? 7.282 -3.607 -13.991 1.00 90.94 105 ALA A C 1
ATOM 816 O O . ALA A 1 105 ? 6.156 -3.126 -14.055 1.00 90.94 105 ALA A O 1
ATOM 817 N N . TYR A 1 106 ? 8.274 -3.144 -14.761 1.00 93.50 106 TYR A N 1
ATOM 818 C CA . TYR A 1 106 ? 8.115 -2.062 -15.738 1.00 93.50 106 TYR A CA 1
ATOM 819 C C . TYR A 1 106 ? 7.894 -2.574 -17.168 1.00 93.50 106 TYR A C 1
ATOM 821 O O . TYR A 1 106 ? 8.248 -1.910 -18.145 1.00 93.50 106 TYR A O 1
ATOM 829 N N . THR A 1 107 ? 7.320 -3.769 -17.302 1.00 93.31 107 THR A N 1
ATOM 830 C CA . THR A 1 107 ? 6.941 -4.389 -18.577 1.00 93.31 107 THR A CA 1
ATOM 831 C C . THR A 1 107 ? 5.474 -4.817 -18.544 1.00 93.31 107 THR A C 1
ATOM 833 O O . THR A 1 107 ? 4.832 -4.785 -17.501 1.00 93.31 107 THR A O 1
ATOM 836 N N . SER A 1 108 ? 4.930 -5.238 -19.685 1.00 93.19 108 SER A N 1
ATOM 837 C CA . SER A 1 108 ? 3.593 -5.841 -19.778 1.00 93.19 108 SER A CA 1
ATOM 838 C C . SER A 1 108 ? 3.593 -7.368 -19.613 1.00 93.19 108 SER A C 1
ATOM 840 O O . SER A 1 108 ? 2.578 -8.018 -19.869 1.00 93.19 108 SER A O 1
ATOM 842 N N . ILE A 1 109 ? 4.728 -7.963 -19.230 1.00 93.31 109 ILE A N 1
ATOM 843 C CA . ILE A 1 109 ? 4.846 -9.409 -19.024 1.00 93.31 109 ILE A CA 1
ATOM 844 C C . ILE A 1 109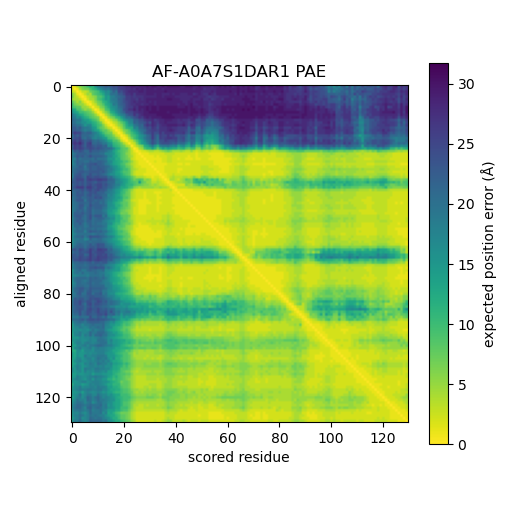 ? 4.158 -9.778 -17.698 1.00 93.31 109 ILE A C 1
ATOM 846 O O . ILE A 1 109 ? 4.370 -9.082 -16.704 1.00 93.31 109 ILE A O 1
ATOM 850 N N . PRO A 1 110 ? 3.361 -10.865 -17.645 1.00 93.06 110 PRO A N 1
ATOM 851 C CA . PRO A 1 110 ? 2.743 -11.319 -16.404 1.00 93.06 110 PRO A CA 1
ATOM 852 C C . PRO A 1 110 ? 3.770 -11.587 -15.299 1.00 93.06 110 PRO A C 1
ATOM 854 O O . PRO A 1 110 ? 4.795 -12.227 -15.541 1.00 93.06 110 PRO A O 1
ATOM 857 N N . LEU A 1 111 ? 3.458 -11.139 -14.083 1.00 92.06 111 LEU A N 1
ATOM 858 C CA . LEU A 1 111 ? 4.241 -11.432 -12.886 1.00 92.06 111 LEU A CA 1
ATOM 859 C C . LEU A 1 111 ? 3.658 -12.662 -12.186 1.00 92.06 111 LEU A C 1
ATOM 861 O O . LEU A 1 111 ? 2.478 -12.687 -11.837 1.00 92.06 111 LEU A O 1
ATOM 865 N N . GLU A 1 112 ? 4.487 -13.681 -11.979 1.00 92.44 112 GLU A N 1
ATOM 866 C CA . GLU A 1 112 ? 4.152 -14.803 -11.096 1.00 92.44 112 GLU A CA 1
ATOM 867 C C . GLU A 1 112 ? 4.090 -14.323 -9.634 1.00 92.44 112 GLU A C 1
ATOM 869 O O . GLU A 1 112 ? 4.690 -13.294 -9.316 1.00 92.44 112 GLU A O 1
ATOM 874 N N . PRO A 1 113 ? 3.399 -15.031 -8.720 1.00 93.50 113 PRO A N 1
ATOM 875 C CA . PRO A 1 113 ? 3.451 -14.711 -7.295 1.00 93.50 113 PRO A CA 1
ATOM 876 C C . PRO A 1 113 ? 4.899 -14.637 -6.787 1.00 93.50 113 PRO A C 1
ATOM 878 O O . PRO A 1 113 ? 5.674 -15.575 -6.968 1.00 93.50 113 PRO A O 1
ATOM 881 N N . HIS A 1 114 ? 5.265 -13.522 -6.157 1.00 93.31 114 HIS A N 1
ATOM 882 C CA . HIS A 1 114 ? 6.618 -13.253 -5.672 1.00 93.31 114 HIS A CA 1
ATOM 883 C C . HIS A 1 114 ? 6.589 -12.364 -4.426 1.00 93.31 114 HIS A C 1
ATOM 885 O O . HIS A 1 114 ? 5.548 -11.823 -4.058 1.00 93.31 114 HIS A O 1
ATOM 891 N N . GLN A 1 115 ? 7.747 -12.232 -3.781 1.00 92.56 115 GLN A N 1
ATOM 892 C CA . GLN A 1 115 ? 7.999 -11.223 -2.757 1.00 92.56 115 GLN A CA 1
ATOM 893 C C . GLN A 1 115 ? 8.919 -10.156 -3.339 1.00 92.56 115 GLN A C 1
ATOM 895 O O . GLN A 1 115 ? 9.909 -10.479 -4.009 1.00 92.56 115 GLN A O 1
ATOM 900 N N . ASP A 1 116 ? 8.600 -8.897 -3.070 1.00 90.50 116 ASP A N 1
ATOM 901 C CA . ASP A 1 116 ? 9.407 -7.781 -3.530 1.00 90.50 116 ASP A CA 1
ATOM 902 C C . ASP A 1 116 ? 10.767 -7.762 -2.836 1.00 90.50 116 ASP A C 1
ATOM 904 O O . ASP A 1 116 ? 10.904 -7.963 -1.630 1.00 90.50 116 ASP A O 1
ATOM 908 N N . LEU A 1 117 ? 11.792 -7.500 -3.646 1.00 89.44 117 LEU A N 1
ATOM 909 C CA . LEU A 1 117 ? 13.159 -7.260 -3.198 1.00 89.44 117 LEU A CA 1
ATOM 910 C C . LEU A 1 117 ? 13.756 -8.364 -2.306 1.00 89.44 117 LEU A C 1
ATOM 912 O O . LEU A 1 117 ? 14.588 -8.086 -1.441 1.00 89.44 117 LEU A O 1
ATOM 916 N N . ALA A 1 118 ? 13.399 -9.625 -2.573 1.00 89.94 118 ALA A N 1
ATOM 917 C CA . ALA A 1 118 ? 13.846 -10.792 -1.805 1.00 89.94 118 ALA A CA 1
ATOM 918 C C . ALA A 1 118 ? 15.371 -11.040 -1.784 1.00 89.94 118 ALA A C 1
ATOM 920 O O . ALA A 1 118 ? 15.855 -11.962 -1.134 1.00 89.94 118 ALA A O 1
ATOM 921 N N . TYR A 1 119 ? 16.134 -10.227 -2.513 1.00 89.19 119 TYR A N 1
ATOM 922 C CA . TYR A 1 119 ? 17.592 -10.243 -2.551 1.00 89.19 119 TYR A CA 1
ATOM 923 C C . TYR A 1 119 ? 18.255 -9.321 -1.508 1.00 89.19 119 TYR A C 1
ATOM 925 O O . TYR A 1 119 ? 19.481 -9.339 -1.407 1.00 89.19 119 TYR A O 1
ATOM 933 N N . TYR A 1 120 ? 17.499 -8.521 -0.742 1.00 87.25 120 TYR A N 1
ATOM 934 C CA . TYR A 1 120 ? 18.039 -7.770 0.401 1.00 87.25 120 TYR A CA 1
ATOM 935 C C . TYR A 1 120 ? 17.987 -8.582 1.696 1.00 87.25 120 TYR A C 1
ATOM 937 O O . TYR A 1 120 ? 17.042 -9.324 1.941 1.00 87.25 120 TYR A O 1
ATOM 945 N N . GLU A 1 121 ? 18.974 -8.362 2.569 1.00 88.38 121 GLU A N 1
ATOM 946 C CA . GLU A 1 121 ? 19.003 -8.939 3.922 1.00 88.38 121 GLU A CA 1
ATOM 947 C C . GLU A 1 121 ? 17.823 -8.449 4.779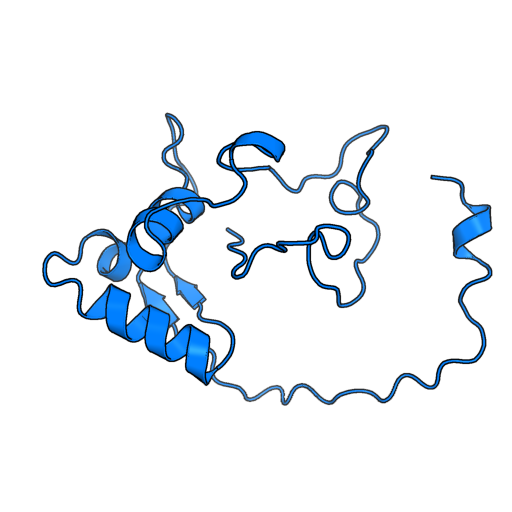 1.00 88.38 121 GLU A C 1
ATOM 949 O O . GLU A 1 121 ? 17.228 -9.222 5.524 1.00 88.38 121 GLU A O 1
ATOM 954 N N . SER A 1 122 ? 17.446 -7.176 4.617 1.00 88.12 122 SER A N 1
ATOM 955 C CA . SER A 1 122 ? 16.259 -6.573 5.226 1.00 88.12 122 SER A CA 1
ATOM 956 C C . SER A 1 122 ? 15.248 -6.209 4.136 1.00 88.12 122 SER A C 1
ATOM 958 O O . SER A 1 122 ? 15.251 -5.100 3.588 1.00 88.12 122 SER A O 1
ATOM 960 N N . MET A 1 123 ? 14.432 -7.197 3.763 1.00 89.44 123 MET A N 1
ATOM 961 C CA . MET A 1 123 ? 13.341 -7.033 2.798 1.00 89.44 123 MET A CA 1
ATOM 962 C C . MET A 1 123 ? 12.262 -6.082 3.350 1.00 89.44 123 MET A C 1
ATOM 964 O O . MET A 1 123 ? 12.066 -6.029 4.568 1.00 89.44 123 MET A O 1
ATOM 968 N N . PRO A 1 124 ? 11.521 -5.355 2.492 1.00 88.94 124 PRO A N 1
ATOM 969 C CA . PRO A 1 124 ? 10.338 -4.618 2.928 1.00 88.94 124 PRO A CA 1
ATOM 970 C C . PRO A 1 124 ? 9.344 -5.539 3.647 1.00 88.94 124 PRO A C 1
ATOM 972 O O . PRO A 1 124 ? 8.968 -6.587 3.127 1.00 88.94 124 PRO A O 1
ATOM 975 N N . GLY A 1 125 ? 8.914 -5.147 4.850 1.00 89.56 125 GLY A N 1
ATOM 976 C CA . GLY A 1 125 ? 7.955 -5.930 5.641 1.00 89.56 125 GLY A CA 1
ATOM 977 C C . GLY A 1 125 ? 6.500 -5.765 5.191 1.00 89.56 125 GLY A C 1
ATOM 978 O O . GLY A 1 125 ? 5.677 -6.640 5.445 1.00 89.56 125 GLY A O 1
ATOM 979 N N . MET A 1 126 ? 6.181 -4.655 4.523 1.00 91.69 126 MET A N 1
ATOM 980 C CA . MET A 1 126 ? 4.862 -4.351 3.968 1.00 91.69 126 MET A CA 1
ATOM 981 C C . MET A 1 126 ? 5.020 -3.698 2.596 1.00 91.69 126 MET A C 1
ATOM 983 O O . MET A 1 126 ? 5.988 -2.975 2.357 1.00 91.69 126 MET A O 1
ATOM 987 N N . GLN A 1 127 ? 4.045 -3.927 1.720 1.00 93.81 127 GLN A N 1
ATOM 988 C CA . GLN A 1 127 ? 3.985 -3.341 0.385 1.00 93.81 127 GLN A CA 1
ATOM 989 C C . GLN A 1 127 ? 2.640 -2.645 0.196 1.00 93.81 127 GLN A C 1
ATOM 991 O O . GLN A 1 127 ? 1.593 -3.210 0.507 1.00 93.81 127 GLN A O 1
ATOM 996 N N . LEU A 1 128 ? 2.681 -1.416 -0.320 1.00 94.38 128 LEU A N 1
ATOM 997 C CA . LEU A 1 128 ? 1.498 -0.621 -0.622 1.00 94.38 128 LEU A CA 1
ATOM 998 C C . LEU A 1 128 ? 1.421 -0.414 -2.134 1.00 94.38 128 LEU A C 1
ATOM 1000 O O . LEU A 1 128 ? 2.391 0.018 -2.755 1.00 94.38 128 LEU A O 1
ATOM 1004 N N . LEU A 1 129 ? 0.264 -0.727 -2.712 1.00 94.50 129 LEU A N 1
ATOM 1005 C CA . LEU A 1 129 ? -0.039 -0.532 -4.127 1.00 94.50 129 LEU A CA 1
ATOM 1006 C C . LEU A 1 129 ? -1.299 0.330 -4.232 1.00 94.50 129 LEU A C 1
ATOM 1008 O O . LEU A 1 129 ? -2.296 0.034 -3.571 1.00 94.50 129 LEU A O 1
ATOM 1012 N N . HIS A 1 130 ? -1.225 1.389 -5.037 1.00 93.44 130 HIS A N 1
ATOM 1013 C CA . HIS A 1 130 ? -2.310 2.331 -5.300 1.00 93.44 130 HIS A CA 1
ATOM 1014 C C . HIS A 1 130 ? -2.461 2.531 -6.806 1.00 93.44 130 HIS A C 1
ATOM 1016 O O . HIS A 1 130 ? -1.440 2.880 -7.444 1.00 93.44 130 HIS A O 1
#

Solvent-accessible surface area (backbone atoms only — not comparable to full-atom values): 8777 Å² total; per-residue (Å²): 134,68,78,72,72,67,68,76,72,82,73,88,75,84,76,74,77,77,75,73,65,93,76,69,82,64,53,71,43,50,34,62,59,47,70,69,47,85,83,43,59,55,32,51,52,51,51,53,40,29,75,74,69,73,47,67,41,75,37,86,60,71,89,80,69,62,94,87,57,45,57,54,52,54,49,33,36,65,66,66,75,40,70,94,54,35,92,80,58,44,79,66,77,84,83,48,71,51,86,88,52,92,48,70,70,22,41,90,63,87,79,74,96,78,70,72,62,74,88,45,97,79,46,74,92,73,88,81,85,125

Mean predicted aligned error: 9.67 Å

pLDDT: mean 81.45, std 18.21, range [39.06, 96.56]

Radius of gyration: 17.72 Å; Cα contacts (8 Å, |Δi|>4): 101; chains: 1; bounding box: 33×48×43 Å

InterPro domains:
  IPR003819 TauD/TfdA-like domain [PF02668] (39-130)
  IPR042098 Glutarate 2-hydroxylase superfamily [G3DSA:3.60.130.10] (5-130)

Foldseek 3Di:
DDPVVVPPPPDDDPPPPPCPPPPLPAAEDELCCQLVPPVLPNLVVLLVSCVVRVHHHYPPQDPDDDDPPDSQQSNCCSNPVGDPQCVPQNSDDDQDADPPDPDCSNHPDDDDDDAPPPVDPDGDPDDDDD

Sequence (130 aa):
YDSDTLKNRRDSTEVKEARISKNGDVKAFSYQSLVEDQSSDIAFESLQEIFRSGAILVRDAPSDFQDDSYPAKQVATVIAGGNSHSILYGDVFHVRSISNAHNVAYTSIPLEPHQDLAYYESMPGMQLLH